Protein AF-A0A2G4HNF8-F1 (afdb_monomer_lite)

Structure (mmCIF, N/CA/C/O backbone):
data_AF-A0A2G4HNF8-F1
#
_entry.id   AF-A0A2G4HNF8-F1
#
loop_
_atom_site.group_PDB
_atom_site.id
_atom_site.type_symbol
_atom_site.label_atom_id
_atom_site.label_alt_id
_atom_site.label_comp_id
_atom_site.label_asym_id
_atom_site.label_entity_id
_atom_site.label_seq_id
_atom_site.pdbx_PDB_ins_code
_atom_site.Cartn_x
_atom_site.Cartn_y
_atom_site.Cartn_z
_atom_site.occupancy
_atom_site.B_iso_or_equiv
_atom_site.auth_seq_id
_atom_site.auth_comp_id
_atom_site.auth_asym_id
_atom_site.auth_atom_id
_atom_site.pdbx_PDB_model_num
ATOM 1 N N . LEU A 1 1 ? 11.239 -4.593 -18.847 1.00 75.56 1 LEU A N 1
ATOM 2 C CA . LEU A 1 1 ? 10.116 -3.647 -18.676 1.00 75.56 1 LEU A CA 1
ATOM 3 C C . LEU A 1 1 ? 10.498 -2.395 -17.878 1.00 75.56 1 LEU A C 1
ATOM 5 O O . LEU A 1 1 ? 10.500 -1.337 -18.485 1.00 75.56 1 LEU A O 1
ATOM 9 N N . HIS A 1 2 ? 10.918 -2.487 -16.602 1.00 83.31 2 HIS A N 1
ATOM 10 C CA . HIS A 1 2 ? 11.309 -1.317 -15.779 1.00 83.31 2 HIS A CA 1
ATOM 11 C C . HIS A 1 2 ? 12.226 -0.312 -16.504 1.00 83.31 2 HIS A C 1
ATOM 13 O O . HIS A 1 2 ? 11.871 0.855 -16.615 1.00 83.31 2 HIS A O 1
ATOM 19 N N . ARG A 1 3 ? 13.341 -0.771 -17.097 1.00 83.69 3 ARG A N 1
ATOM 20 C CA . ARG A 1 3 ? 14.238 0.095 -17.893 1.00 83.69 3 ARG A CA 1
ATOM 21 C C . ARG A 1 3 ? 13.557 0.753 -19.095 1.00 83.69 3 ARG A C 1
ATOM 23 O O . ARG A 1 3 ? 13.742 1.941 -19.303 1.00 83.69 3 ARG A O 1
ATOM 30 N N . ALA A 1 4 ? 12.778 -0.008 -19.863 1.00 87.50 4 ALA A N 1
ATOM 31 C CA . ALA A 1 4 ? 12.109 0.499 -21.064 1.00 87.50 4 ALA A CA 1
ATOM 32 C C . ALA A 1 4 ? 11.065 1.576 -20.727 1.00 87.50 4 ALA A C 1
ATOM 34 O O . ALA A 1 4 ? 10.897 2.528 -21.476 1.00 87.50 4 ALA A O 1
ATOM 35 N N . LEU A 1 5 ? 10.408 1.444 -19.573 1.00 86.06 5 LEU A N 1
ATOM 36 C CA . LEU A 1 5 ? 9.413 2.398 -19.090 1.00 86.06 5 LEU A CA 1
ATOM 37 C C . LEU A 1 5 ? 10.011 3.495 -18.191 1.00 86.06 5 LEU A C 1
ATOM 39 O O . LEU A 1 5 ? 9.274 4.366 -17.737 1.00 86.06 5 LEU A O 1
ATOM 43 N N . GLY A 1 6 ? 11.319 3.481 -17.910 1.00 87.00 6 GLY A N 1
ATOM 44 C CA . GLY A 1 6 ? 11.963 4.432 -16.992 1.00 87.00 6 GLY A CA 1
ATOM 45 C C . GLY A 1 6 ? 11.476 4.324 -15.540 1.00 87.00 6 GLY A C 1
ATOM 46 O O . GLY A 1 6 ? 11.471 5.315 -14.814 1.00 87.00 6 GLY A O 1
ATOM 47 N N . LEU A 1 7 ? 11.020 3.141 -15.125 1.00 88.06 7 LEU A N 1
ATOM 48 C CA . LEU A 1 7 ? 10.525 2.879 -13.776 1.00 88.06 7 LEU A CA 1
ATOM 49 C C . LEU A 1 7 ? 11.666 2.451 -12.855 1.00 88.06 7 LEU A C 1
ATOM 51 O O . LEU A 1 7 ? 12.616 1.786 -13.280 1.00 88.06 7 LEU A O 1
ATOM 55 N N . TYR A 1 8 ? 11.548 2.807 -11.579 1.00 85.56 8 TYR A N 1
ATOM 56 C CA . TYR A 1 8 ? 12.524 2.424 -10.572 1.00 85.56 8 TYR A CA 1
ATOM 57 C C . TYR A 1 8 ? 12.479 0.906 -10.358 1.00 85.56 8 TYR A C 1
ATOM 59 O O . TYR A 1 8 ? 11.417 0.332 -10.142 1.00 85.56 8 TYR A O 1
ATOM 67 N N . ALA A 1 9 ? 13.633 0.250 -10.478 1.00 81.06 9 ALA A N 1
ATOM 68 C CA . ALA A 1 9 ? 13.724 -1.211 -10.439 1.00 81.06 9 ALA A CA 1
ATOM 69 C C . ALA A 1 9 ? 13.748 -1.785 -9.011 1.00 81.06 9 ALA A C 1
ATOM 71 O O . ALA A 1 9 ? 13.721 -3.005 -8.849 1.00 81.06 9 ALA A O 1
ATOM 72 N N . GLY A 1 10 ? 13.815 -0.920 -7.996 1.00 83.81 10 GLY A N 1
ATOM 73 C CA . GLY A 1 10 ? 14.015 -1.323 -6.612 1.00 83.81 10 GLY A CA 1
ATOM 74 C C . GLY A 1 10 ? 15.412 -1.846 -6.331 1.00 83.81 10 GLY A C 1
ATOM 75 O O . GLY A 1 10 ? 16.373 -1.583 -7.062 1.00 83.81 10 GLY A O 1
ATOM 76 N N . LEU A 1 11 ? 15.519 -2.584 -5.231 1.00 83.19 11 LEU A N 1
ATOM 77 C CA . LEU A 1 11 ? 16.765 -3.191 -4.799 1.00 83.19 11 LEU A CA 1
ATOM 78 C C . LEU A 1 11 ? 17.063 -4.458 -5.614 1.00 83.19 11 LEU A C 1
ATOM 80 O O . LEU A 1 11 ? 16.311 -5.427 -5.572 1.00 83.19 11 LEU A O 1
ATOM 84 N N . THR A 1 12 ? 18.194 -4.471 -6.321 1.00 75.69 12 THR A N 1
ATOM 85 C CA . THR A 1 12 ? 18.687 -5.636 -7.075 1.00 75.69 12 THR A CA 1
ATOM 86 C C . THR A 1 12 ? 20.047 -6.083 -6.537 1.00 75.69 12 THR A C 1
ATOM 88 O O . THR A 1 12 ? 21.059 -5.996 -7.234 1.00 75.69 12 THR A O 1
ATOM 91 N N . GLN A 1 13 ? 20.099 -6.491 -5.265 1.00 75.94 13 GLN A N 1
ATOM 92 C CA . GLN A 1 13 ? 21.319 -7.015 -4.638 1.00 75.94 13 GLN A CA 1
ATOM 93 C C . GLN A 1 13 ? 21.441 -8.539 -4.811 1.00 75.94 13 GLN A C 1
ATOM 95 O O . GLN A 1 13 ? 20.469 -9.230 -5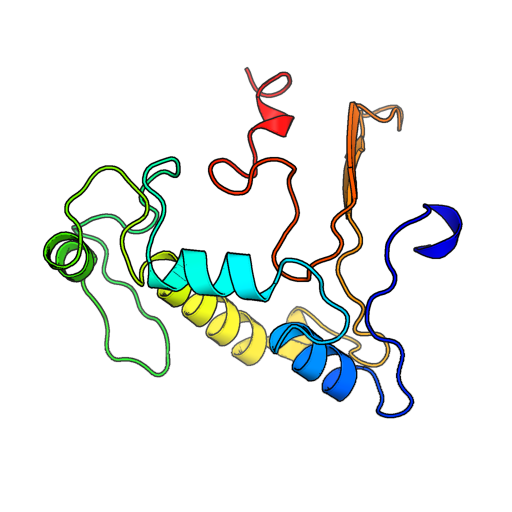.124 1.00 75.94 13 GLN A O 1
ATOM 100 N N . GLY A 1 14 ? 22.653 -9.064 -4.588 1.00 68.00 14 GLY A N 1
ATOM 101 C CA . GLY A 1 14 ? 23.043 -10.467 -4.799 1.00 68.00 14 GLY A CA 1
ATOM 102 C C . GLY A 1 14 ? 22.483 -11.500 -3.808 1.00 68.00 14 GLY A C 1
ATOM 103 O O . GLY A 1 14 ? 23.080 -12.559 -3.664 1.00 68.00 14 GLY A O 1
ATOM 104 N N . GLY A 1 15 ? 21.372 -11.215 -3.120 1.00 73.31 15 GLY A N 1
ATOM 105 C CA . GLY A 1 15 ? 20.737 -12.116 -2.141 1.00 73.31 15 GLY A CA 1
ATOM 106 C C . GLY A 1 15 ? 19.494 -12.855 -2.652 1.00 73.31 15 GLY A C 1
ATOM 107 O O . GLY A 1 15 ? 18.919 -13.662 -1.931 1.00 73.31 15 GLY A O 1
ATOM 108 N N . GLY A 1 16 ? 19.062 -12.583 -3.884 1.00 84.06 16 GLY A N 1
ATOM 109 C CA . GLY A 1 16 ? 17.823 -13.123 -4.443 1.00 84.06 16 GLY A CA 1
ATOM 110 C C . GLY A 1 16 ? 16.577 -12.275 -4.130 1.00 84.06 16 GLY A C 1
ATOM 111 O O . GLY A 1 16 ? 16.665 -11.246 -3.454 1.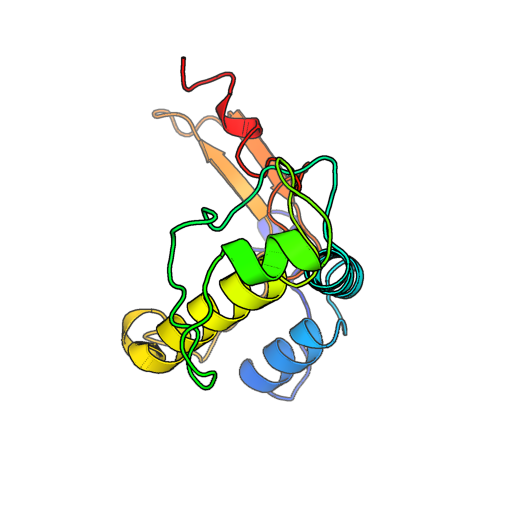00 84.06 16 GLY A O 1
ATOM 112 N N . PRO A 1 17 ? 15.402 -12.671 -4.647 1.00 86.00 17 PRO A N 1
ATOM 113 C CA . PRO A 1 17 ? 14.209 -11.818 -4.670 1.00 86.00 17 PRO A CA 1
ATOM 114 C C . PRO A 1 17 ? 13.616 -11.541 -3.283 1.00 86.00 17 PRO A C 1
ATOM 116 O O . PRO A 1 17 ? 13.197 -10.423 -2.991 1.00 86.00 17 PRO A O 1
ATOM 119 N N . TRP A 1 18 ? 13.630 -12.544 -2.405 1.00 87.31 18 TRP A N 1
ATOM 120 C CA . TRP A 1 18 ? 13.079 -12.452 -1.053 1.00 87.31 18 TRP A CA 1
ATOM 121 C C . TRP A 1 18 ? 13.870 -11.512 -0.133 1.00 87.31 18 TRP A C 1
ATOM 123 O O . TRP A 1 18 ? 13.258 -10.609 0.441 1.00 87.31 18 TRP A O 1
ATOM 133 N N . PRO A 1 19 ? 15.209 -11.630 -0.008 1.00 88.94 19 PRO A N 1
ATOM 134 C CA . PRO A 1 19 ? 15.986 -10.652 0.752 1.00 88.94 19 PRO A CA 1
ATOM 135 C C . PRO A 1 19 ? 15.836 -9.231 0.213 1.00 88.94 19 PRO A C 1
ATOM 137 O O . PRO A 1 19 ? 15.676 -8.301 1.000 1.00 88.94 19 PRO A O 1
ATOM 140 N N . ASN A 1 20 ? 15.798 -9.057 -1.113 1.00 88.75 20 ASN A N 1
ATOM 141 C CA . ASN A 1 20 ? 15.566 -7.744 -1.714 1.00 88.75 20 ASN A CA 1
ATOM 142 C C . ASN A 1 20 ? 14.200 -7.168 -1.307 1.00 88.75 20 ASN A C 1
ATOM 144 O O . ASN A 1 20 ? 14.124 -6.003 -0.919 1.00 88.75 20 ASN A O 1
ATOM 148 N N . LEU A 1 21 ? 13.137 -7.982 -1.331 1.00 88.38 21 LEU A N 1
ATOM 149 C CA . LEU A 1 21 ? 11.804 -7.584 -0.878 1.00 88.38 21 LEU A CA 1
ATOM 150 C C . LEU A 1 21 ? 11.800 -7.159 0.597 1.00 88.38 21 LEU A C 1
ATOM 152 O O . LEU A 1 21 ? 11.300 -6.084 0.920 1.00 88.38 21 LEU A O 1
ATOM 156 N N . LEU A 1 22 ? 12.387 -7.964 1.485 1.00 88.88 22 LEU A N 1
ATOM 157 C CA . LEU A 1 22 ? 12.434 -7.670 2.922 1.00 88.88 22 LEU A CA 1
ATOM 158 C C . LEU A 1 22 ? 13.206 -6.378 3.223 1.00 88.88 22 LEU A C 1
ATOM 160 O O . LEU A 1 22 ? 12.753 -5.559 4.022 1.00 88.88 22 LEU A O 1
ATOM 164 N N . LEU A 1 23 ? 14.334 -6.162 2.544 1.00 88.88 23 LEU A N 1
ATOM 165 C CA . LEU A 1 23 ? 15.116 -4.931 2.663 1.00 88.88 23 LEU A CA 1
ATOM 166 C C . LEU A 1 23 ? 14.318 -3.711 2.177 1.00 88.88 23 LEU A C 1
ATOM 168 O O . LEU A 1 23 ? 14.318 -2.680 2.848 1.00 88.88 23 LEU A O 1
ATOM 172 N N . MET A 1 24 ? 13.573 -3.834 1.074 1.00 89.88 24 MET A N 1
ATOM 173 C CA . MET A 1 24 ? 12.684 -2.769 0.596 1.00 89.88 24 MET A CA 1
ATOM 174 C C . MET A 1 24 ? 11.535 -2.480 1.564 1.00 89.88 24 MET A C 1
ATOM 176 O O . MET A 1 24 ? 11.224 -1.310 1.787 1.00 89.88 24 MET A O 1
ATOM 180 N N . CYS A 1 25 ? 10.945 -3.502 2.193 1.00 86.81 25 CYS A N 1
ATOM 181 C CA . CYS A 1 25 ? 9.954 -3.324 3.260 1.00 86.81 25 CYS A CA 1
ATOM 182 C C . CYS A 1 25 ? 10.540 -2.576 4.470 1.00 86.81 25 CYS A C 1
ATOM 184 O O . CYS A 1 25 ? 9.847 -1.766 5.081 1.00 86.81 25 CYS A O 1
ATOM 186 N N . ALA A 1 26 ? 11.828 -2.777 4.766 1.00 86.12 26 ALA A N 1
ATOM 187 C CA . ALA A 1 26 ? 12.574 -2.002 5.760 1.00 86.12 26 ALA A CA 1
ATOM 188 C C . ALA A 1 26 ? 13.007 -0.601 5.262 1.00 86.12 26 ALA A C 1
ATOM 190 O O . ALA A 1 26 ? 13.656 0.144 5.993 1.00 86.12 26 ALA A O 1
ATOM 191 N N . GLY A 1 27 ? 12.655 -0.222 4.028 1.00 84.88 27 GLY A N 1
ATOM 192 C CA . GLY A 1 27 ? 12.948 1.079 3.417 1.00 84.88 27 GLY A CA 1
ATOM 193 C C . GLY A 1 27 ? 14.244 1.149 2.602 1.00 84.88 27 GLY A C 1
ATOM 194 O O . GLY A 1 27 ? 14.515 2.173 1.970 1.00 84.88 27 GLY A O 1
ATOM 195 N N . ILE A 1 28 ? 15.047 0.084 2.563 1.00 86.50 28 ILE A N 1
ATOM 196 C CA . ILE A 1 28 ? 16.324 0.057 1.840 1.00 86.50 28 ILE A CA 1
ATOM 197 C C . ILE A 1 28 ? 16.059 -0.104 0.344 1.00 86.50 28 ILE A C 1
ATOM 199 O O . ILE A 1 28 ? 15.437 -1.068 -0.091 1.00 86.50 28 ILE A O 1
ATOM 203 N N . GLY A 1 29 ? 16.540 0.846 -0.464 1.00 83.25 29 GLY A N 1
ATOM 204 C CA . GLY A 1 29 ? 16.255 0.852 -1.901 1.00 83.25 29 GLY A CA 1
ATOM 205 C C . GLY A 1 29 ? 14.765 1.024 -2.205 1.00 83.25 29 GLY A C 1
ATOM 206 O O . GLY A 1 29 ? 14.297 0.509 -3.211 1.00 83.25 29 GLY A O 1
ATOM 207 N N . SER A 1 30 ? 14.016 1.697 -1.321 1.00 82.56 30 SER A N 1
ATOM 208 C CA . SER A 1 30 ? 12.585 1.961 -1.493 1.00 82.56 30 SER A CA 1
ATOM 209 C C . SER A 1 30 ? 12.185 3.336 -0.921 1.00 82.56 30 SER A C 1
ATOM 211 O O . SER A 1 30 ? 11.569 3.422 0.149 1.00 82.56 30 SER A O 1
ATOM 213 N N . PRO A 1 31 ? 12.575 4.446 -1.582 1.00 84.81 31 PRO A N 1
ATOM 214 C CA . PRO A 1 31 ? 12.281 5.798 -1.107 1.00 84.81 31 PRO A CA 1
ATOM 215 C C . PRO A 1 31 ? 10.785 6.035 -0.863 1.00 84.81 31 PRO A C 1
ATOM 217 O O . PRO A 1 31 ? 9.958 5.726 -1.712 1.00 84.81 31 PRO A O 1
ATOM 220 N N . GLY A 1 32 ? 10.441 6.611 0.292 1.00 84.69 32 GLY A N 1
ATOM 221 C CA . GLY A 1 32 ? 9.053 6.909 0.676 1.00 84.69 32 GLY A CA 1
ATOM 222 C C . GLY A 1 32 ? 8.328 5.776 1.413 1.00 84.69 32 GLY A C 1
ATOM 223 O O . GLY A 1 32 ? 7.336 6.041 2.089 1.00 84.69 32 GLY A O 1
ATOM 224 N N . THR A 1 33 ? 8.854 4.545 1.397 1.00 86.75 33 THR A N 1
ATOM 225 C CA . THR A 1 33 ? 8.231 3.402 2.088 1.00 86.75 33 THR A CA 1
ATOM 226 C C . THR A 1 33 ? 8.088 3.639 3.589 1.00 86.75 33 THR A C 1
ATOM 228 O O . THR A 1 33 ? 7.000 3.458 4.125 1.00 86.75 33 THR A O 1
ATOM 231 N N . LEU A 1 34 ? 9.131 4.126 4.270 1.00 88.06 34 LEU A N 1
ATOM 232 C CA . LEU A 1 34 ? 9.060 4.396 5.713 1.00 88.06 34 LEU A CA 1
ATOM 233 C C . LEU A 1 34 ? 8.068 5.511 6.070 1.00 88.06 34 LEU A C 1
ATOM 235 O O . LEU A 1 34 ? 7.421 5.433 7.110 1.00 88.06 34 LEU A O 1
ATOM 239 N N . ALA A 1 35 ? 7.905 6.517 5.205 1.00 89.19 35 ALA A N 1
ATOM 240 C CA . ALA A 1 35 ? 6.903 7.562 5.406 1.00 89.19 35 ALA A CA 1
ATOM 241 C C . ALA A 1 35 ? 5.482 6.988 5.304 1.00 89.19 35 ALA A C 1
ATOM 243 O O . ALA A 1 35 ? 4.634 7.279 6.144 1.00 89.19 35 ALA A O 1
ATOM 244 N N . GLU A 1 36 ? 5.238 6.100 4.337 1.00 89.56 36 GLU A N 1
ATOM 245 C CA . GLU A 1 36 ? 3.963 5.390 4.220 1.00 89.56 36 GLU A CA 1
ATOM 246 C C . GLU A 1 36 ? 3.715 4.416 5.375 1.00 89.56 36 GLU A C 1
ATOM 248 O O . GLU A 1 36 ? 2.567 4.238 5.788 1.00 89.56 36 GLU A O 1
ATOM 253 N N . VAL A 1 37 ? 4.761 3.779 5.905 1.00 89.31 37 VAL A N 1
ATOM 254 C CA . VAL A 1 37 ? 4.670 2.961 7.122 1.00 89.31 37 VAL A CA 1
ATOM 255 C C . VAL A 1 37 ? 4.261 3.842 8.299 1.00 89.31 37 VAL A C 1
ATOM 257 O O . VAL A 1 37 ? 3.265 3.541 8.953 1.00 89.31 37 VAL A O 1
ATOM 260 N N . LEU A 1 38 ? 4.960 4.962 8.521 1.00 91.62 38 LEU A N 1
ATOM 261 C CA . LEU A 1 38 ? 4.654 5.910 9.592 1.00 91.62 38 LEU A CA 1
ATOM 262 C C . LEU A 1 38 ? 3.213 6.419 9.495 1.00 91.62 38 LEU A C 1
ATOM 264 O O . LEU A 1 38 ? 2.497 6.367 10.491 1.00 91.62 38 LEU A O 1
ATOM 268 N N . ARG A 1 39 ? 2.755 6.794 8.292 1.00 92.75 39 ARG A N 1
ATOM 269 C CA . ARG A 1 39 ? 1.363 7.197 8.028 1.00 92.75 39 ARG A CA 1
ATOM 270 C C . ARG A 1 39 ? 0.356 6.137 8.474 1.00 92.75 39 ARG A C 1
ATOM 272 O O . ARG A 1 39 ? -0.714 6.469 8.974 1.00 92.75 39 ARG A O 1
ATOM 279 N N . GLY A 1 40 ? 0.702 4.858 8.332 1.00 90.00 40 GLY A N 1
ATOM 280 C CA . GLY A 1 40 ? -0.137 3.754 8.790 1.00 90.00 40 GLY A CA 1
ATOM 281 C C . GLY A 1 40 ? -0.297 3.675 10.308 1.00 90.00 40 GLY A C 1
ATOM 282 O O . GLY A 1 40 ? -1.359 3.278 10.786 1.00 90.00 40 GLY A O 1
ATOM 283 N N . TYR A 1 41 ? 0.732 4.074 11.054 1.00 91.25 41 TYR A N 1
ATOM 284 C CA . TYR A 1 41 ? 0.728 4.084 12.515 1.00 91.25 41 TYR A CA 1
ATOM 285 C C . TYR A 1 41 ? 0.148 5.379 13.091 1.00 91.25 41 TYR A C 1
ATOM 287 O O . TYR A 1 41 ? -0.592 5.323 14.068 1.00 91.25 41 TYR A O 1
ATOM 295 N N . THR A 1 42 ? 0.420 6.534 12.478 1.00 92.56 42 THR A N 1
ATOM 296 C CA . THR A 1 42 ? -0.040 7.846 12.969 1.00 92.56 42 THR A CA 1
ATOM 297 C C . THR A 1 42 ? -1.432 8.239 12.480 1.00 92.56 42 THR A C 1
ATOM 299 O O . THR A 1 42 ? -2.056 9.109 13.081 1.00 92.56 42 THR A O 1
ATOM 302 N N . GLY A 1 43 ? -1.920 7.627 11.398 1.00 92.31 43 GLY A N 1
ATOM 303 C CA . GLY A 1 43 ? -3.144 8.041 10.714 1.00 92.31 43 GLY A CA 1
ATOM 304 C C . GLY A 1 43 ? -2.920 9.198 9.732 1.00 92.31 43 G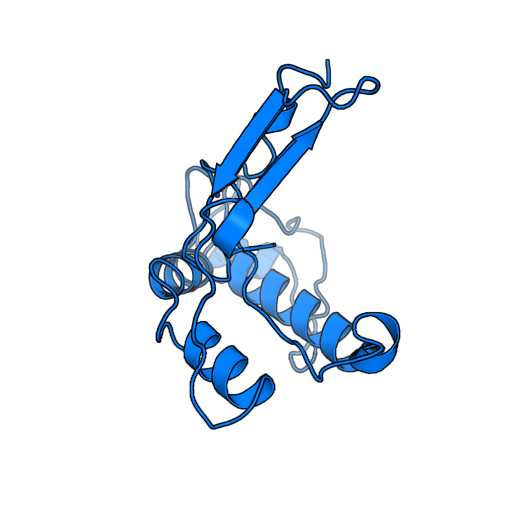LY A C 1
ATOM 305 O O . GLY A 1 43 ? -1.811 9.718 9.587 1.00 92.31 43 GLY A O 1
ATOM 306 N N . ASP A 1 44 ? -3.992 9.591 9.044 1.00 93.62 44 ASP A N 1
ATOM 307 C CA . ASP A 1 44 ? -4.013 10.631 8.013 1.00 93.62 44 ASP A CA 1
ATOM 308 C C . ASP A 1 44 ? -5.383 11.325 7.975 1.00 93.62 44 ASP A C 1
ATOM 310 O O . ASP A 1 44 ? -6.387 10.740 7.569 1.00 93.62 44 ASP A O 1
ATOM 314 N N . ARG A 1 45 ? -5.427 12.601 8.374 1.00 91.31 45 ARG A N 1
ATOM 315 C CA . ARG A 1 45 ? -6.670 13.394 8.407 1.00 91.31 45 ARG A CA 1
ATOM 316 C C . ARG A 1 45 ? -7.210 13.754 7.022 1.00 91.31 45 ARG A C 1
ATOM 318 O O . ARG A 1 45 ? -8.361 14.157 6.918 1.00 91.31 45 ARG A O 1
ATOM 325 N N . SER A 1 46 ? -6.388 13.638 5.980 1.00 92.56 46 SER A N 1
ATOM 326 C CA . SER A 1 46 ? -6.791 13.898 4.594 1.00 92.56 46 SER A CA 1
ATOM 327 C C . SER A 1 46 ? -7.352 12.659 3.890 1.00 92.56 46 SER A C 1
ATOM 329 O O . SER A 1 46 ? -7.894 12.765 2.788 1.00 92.56 46 SER A O 1
ATOM 331 N N . ALA A 1 47 ? -7.228 11.483 4.511 1.00 93.56 47 ALA A N 1
ATOM 332 C CA . ALA A 1 47 ? -7.707 10.221 3.971 1.00 93.56 47 ALA A CA 1
ATOM 333 C C . ALA A 1 47 ? -8.982 9.768 4.698 1.00 93.56 47 ALA A C 1
ATOM 335 O O . ALA A 1 47 ? -9.105 9.995 5.902 1.00 93.56 47 ALA A O 1
ATOM 336 N N . PRO A 1 48 ? -9.918 9.096 4.008 1.00 92.69 48 PRO A N 1
ATOM 337 C CA . PRO A 1 48 ? -11.111 8.555 4.645 1.00 92.69 48 PRO A CA 1
ATOM 338 C C . PRO A 1 48 ? -10.778 7.359 5.548 1.00 92.69 48 PRO A C 1
ATOM 340 O O . PRO A 1 48 ? -9.798 6.637 5.321 1.00 92.69 48 PRO A O 1
ATOM 343 N N . GLN A 1 49 ? -11.651 7.143 6.534 1.00 92.94 49 GLN A N 1
ATOM 344 C CA . GLN A 1 49 ? -11.692 5.948 7.379 1.00 92.94 49 GLN A CA 1
ATOM 345 C C . GLN A 1 49 ? -11.786 4.679 6.512 1.00 92.94 49 GLN A C 1
ATOM 347 O O . GLN A 1 49 ? -12.375 4.703 5.429 1.00 92.94 49 GLN A O 1
ATOM 352 N N . ARG A 1 50 ? -11.166 3.580 6.955 1.00 90.50 50 ARG A N 1
ATOM 353 C CA . ARG A 1 50 ? -11.067 2.323 6.186 1.00 90.50 50 ARG A CA 1
ATOM 354 C C . ARG A 1 50 ? -11.840 1.167 6.799 1.00 90.50 50 ARG A C 1
ATOM 356 O O . ARG A 1 50 ? -12.226 0.276 6.061 1.00 90.50 50 ARG A O 1
ATOM 363 N N . ILE A 1 51 ? -12.032 1.198 8.109 1.00 90.31 51 ILE A N 1
ATOM 364 C CA . ILE A 1 51 ? -12.704 0.184 8.911 1.00 90.31 51 ILE A CA 1
ATOM 365 C C . ILE A 1 51 ? -13.916 0.861 9.548 1.00 90.31 51 ILE A C 1
ATOM 367 O O . ILE A 1 51 ? -13.743 1.864 10.241 1.00 90.31 51 ILE A O 1
ATOM 371 N N . ALA A 1 52 ? -15.134 0.374 9.332 1.00 90.81 52 ALA A N 1
ATOM 372 C CA . ALA A 1 52 ? -16.315 0.977 9.965 1.00 90.81 52 ALA A CA 1
ATOM 373 C C . ALA A 1 52 ? -16.310 0.753 11.492 1.00 90.81 52 ALA A C 1
ATOM 375 O O . ALA A 1 52 ? -15.633 -0.139 11.993 1.00 90.81 52 ALA A O 1
ATOM 376 N N . ASP A 1 53 ? -17.016 1.577 12.271 1.00 89.31 53 ASP A N 1
ATOM 377 C CA . ASP A 1 53 ? -16.958 1.486 13.744 1.00 89.31 53 ASP A CA 1
ATOM 378 C C . ASP A 1 53 ? -17.592 0.198 14.298 1.00 89.31 53 ASP A C 1
ATOM 380 O O . ASP A 1 53 ? -17.176 -0.294 15.352 1.00 89.31 53 ASP A O 1
ATOM 384 N N . ASP A 1 54 ? -18.566 -0.343 13.573 1.00 90.94 54 ASP A N 1
ATOM 385 C CA . ASP A 1 54 ? -19.277 -1.599 13.817 1.00 90.94 54 ASP A CA 1
ATOM 386 C C . ASP A 1 54 ? -18.614 -2.818 13.150 1.00 90.94 54 ASP A C 1
ATOM 388 O O . ASP A 1 54 ? -19.022 -3.959 13.374 1.00 90.94 54 ASP A O 1
ATOM 392 N N . GLU A 1 55 ? -17.570 -2.600 12.351 1.00 90.88 55 GLU A N 1
ATOM 393 C CA . GLU A 1 55 ? -16.849 -3.665 11.667 1.00 90.88 55 GLU A CA 1
ATOM 394 C C . GLU A 1 55 ? -15.880 -4.380 12.615 1.00 90.88 55 GLU A C 1
ATOM 396 O O . GLU A 1 55 ? -15.131 -3.763 13.374 1.00 90.88 55 GLU A O 1
ATOM 401 N N . THR A 1 56 ? -15.855 -5.712 12.545 1.00 90.31 56 THR A N 1
ATOM 402 C CA . THR A 1 56 ? -14.883 -6.531 13.275 1.00 90.31 56 THR A CA 1
ATOM 403 C C . THR A 1 56 ? -13.804 -7.026 12.329 1.00 90.31 56 THR A C 1
ATOM 405 O O . THR A 1 56 ? -14.060 -7.855 11.457 1.00 90.31 56 THR A O 1
ATOM 408 N N . ILE A 1 57 ? -12.577 -6.567 12.542 1.00 87.88 57 ILE A N 1
ATOM 409 C CA . ILE A 1 57 ? -11.434 -6.934 11.717 1.00 87.88 57 ILE A CA 1
ATOM 410 C C . ILE A 1 57 ? -10.759 -8.175 12.275 1.00 87.88 57 ILE A C 1
ATOM 412 O O . ILE A 1 57 ? -10.333 -8.217 13.432 1.00 87.88 57 ILE A O 1
ATOM 416 N N . GLN A 1 58 ? -10.612 -9.175 11.410 1.00 85.19 58 GLN A N 1
ATOM 417 C CA . GLN A 1 58 ? -9.751 -10.323 11.647 1.00 85.19 58 GLN A CA 1
ATOM 418 C C . GLN A 1 58 ? -8.417 -10.089 10.945 1.00 85.19 58 GLN A C 1
ATOM 420 O O . GLN A 1 58 ? -8.280 -10.323 9.746 1.00 85.19 58 GLN A O 1
ATOM 425 N N . ALA A 1 59 ? -7.438 -9.595 11.696 1.00 72.19 59 ALA A N 1
ATOM 426 C CA . ALA A 1 59 ? -6.064 -9.454 11.235 1.00 72.19 59 ALA A CA 1
ATOM 427 C C . ALA A 1 59 ? -5.214 -10.513 11.943 1.00 72.19 59 ALA A C 1
ATOM 429 O O . ALA A 1 59 ? -4.611 -10.235 12.977 1.00 72.19 59 ALA A O 1
ATOM 430 N N . GLY A 1 60 ? -5.188 -11.747 11.430 1.00 68.69 60 GLY A N 1
ATOM 431 C CA . GLY A 1 60 ? -4.290 -12.775 11.970 1.00 68.69 60 GLY A CA 1
ATOM 432 C C . GLY A 1 60 ? -2.844 -12.255 11.978 1.00 68.69 60 GLY A C 1
ATOM 433 O O . GLY A 1 60 ? -2.445 -11.608 11.006 1.00 68.69 60 GLY A O 1
ATOM 434 N N . PRO A 1 61 ? -2.040 -12.460 13.041 1.00 69.19 61 PRO A N 1
ATOM 435 C CA . PRO A 1 61 ? -2.215 -13.314 14.228 1.00 69.19 61 PRO A CA 1
ATOM 436 C C . PRO A 1 61 ? -2.877 -12.634 15.450 1.00 69.19 61 PRO A C 1
ATOM 438 O O . PRO A 1 61 ? -2.812 -13.167 16.558 1.00 69.19 61 PRO A O 1
ATOM 441 N N . LEU A 1 62 ? -3.458 -11.443 15.295 1.00 75.25 62 LEU A N 1
ATOM 442 C CA . LEU A 1 62 ? -4.078 -10.700 16.393 1.00 75.25 62 LEU A CA 1
ATOM 443 C C . LEU A 1 62 ? -5.510 -11.196 16.669 1.00 75.25 62 LEU A C 1
ATOM 445 O O . LEU A 1 62 ? -6.184 -11.676 15.753 1.00 75.25 62 LEU A O 1
ATOM 449 N N . PRO A 1 63 ? -6.002 -11.073 17.918 1.00 82.50 63 PRO A N 1
ATOM 450 C CA . PRO A 1 63 ? -7.410 -11.313 18.216 1.00 82.50 63 PRO A CA 1
ATOM 451 C C . PRO A 1 63 ? -8.307 -10.342 17.425 1.00 82.50 63 PRO A C 1
ATOM 453 O O . PRO A 1 63 ? -7.844 -9.256 17.072 1.00 82.50 63 PRO A O 1
ATOM 456 N N . PRO A 1 64 ? -9.583 -10.691 17.169 1.00 87.44 64 PRO A N 1
ATOM 457 C CA . PRO A 1 64 ? -10.510 -9.813 16.461 1.00 87.44 64 PRO A CA 1
ATOM 458 C C . PRO A 1 64 ? -10.599 -8.424 17.105 1.00 87.44 64 PRO A C 1
ATOM 460 O O . PRO A 1 64 ? -10.782 -8.305 18.318 1.00 87.44 64 PRO A O 1
ATOM 463 N N . ILE A 1 65 ? -10.485 -7.377 16.286 1.00 88.12 65 ILE A N 1
ATOM 464 C CA . ILE A 1 65 ? -10.491 -5.979 16.734 1.00 88.12 65 ILE A CA 1
ATOM 465 C C . ILE A 1 65 ? -11.760 -5.306 16.216 1.00 88.12 65 ILE A C 1
ATOM 467 O O . ILE A 1 65 ? -12.023 -5.313 15.017 1.00 88.12 65 ILE A O 1
ATOM 471 N N . GLN A 1 66 ? -12.539 -4.704 17.115 1.00 90.88 66 GLN A N 1
ATOM 472 C CA . GLN A 1 66 ? -13.677 -3.859 16.742 1.00 90.88 66 GLN A CA 1
ATOM 473 C C . GLN A 1 66 ? -13.190 -2.516 16.195 1.00 90.88 66 GLN A C 1
ATOM 475 O O . GLN A 1 66 ? -12.319 -1.887 16.800 1.00 90.88 66 GLN A O 1
ATOM 480 N N . GLY A 1 67 ? -13.782 -2.034 15.104 1.00 87.62 67 GLY A N 1
ATOM 481 C CA . GLY A 1 67 ? -13.412 -0.769 14.472 1.00 87.62 67 GLY A CA 1
ATOM 482 C C . GLY A 1 67 ? -13.522 0.436 15.409 1.00 87.62 67 GLY A C 1
ATOM 483 O O . GLY A 1 67 ? -12.648 1.305 15.424 1.00 87.62 67 GLY A O 1
ATOM 484 N N . SER A 1 68 ? -14.521 0.435 16.293 1.00 89.69 68 SER A N 1
ATOM 485 C CA . SER A 1 68 ? -14.688 1.431 17.363 1.00 89.69 68 SER A CA 1
ATOM 486 C C . SER A 1 68 ? -13.484 1.558 18.312 1.00 89.69 68 SER A C 1
ATOM 488 O O . SER A 1 68 ? -13.309 2.600 18.950 1.00 89.69 68 SER A O 1
ATOM 490 N N . PHE A 1 69 ? -12.600 0.555 18.390 1.00 88.88 69 PHE A N 1
ATOM 491 C CA . PHE A 1 69 ? -11.344 0.660 19.137 1.00 88.88 69 PHE A CA 1
ATOM 492 C C . PHE A 1 69 ? -10.428 1.747 18.558 1.00 88.88 69 PHE A C 1
ATOM 494 O O . PHE A 1 69 ? -9.846 2.526 19.314 1.00 88.88 69 PHE A O 1
ATOM 501 N N . PHE A 1 70 ? -10.353 1.869 17.229 1.00 88.75 70 PHE A N 1
ATOM 502 C CA . PHE A 1 70 ? -9.560 2.910 16.571 1.00 88.75 70 PHE A CA 1
ATOM 503 C C . PHE A 1 70 ? -10.148 4.306 16.802 1.00 88.75 70 PHE A C 1
ATOM 505 O O . PHE A 1 70 ? -9.398 5.279 16.909 1.00 88.75 70 PHE A O 1
ATOM 512 N N . ALA A 1 71 ? -11.475 4.420 16.956 1.00 83.62 71 ALA A N 1
ATOM 513 C CA . ALA A 1 71 ? -12.126 5.691 17.270 1.00 83.62 71 ALA A CA 1
ATOM 514 C C . ALA A 1 71 ? -11.644 6.275 18.608 1.00 83.62 71 ALA A C 1
ATOM 516 O O . ALA A 1 71 ? -11.470 7.487 18.735 1.00 83.62 71 ALA A O 1
ATOM 517 N N . ARG A 1 72 ? -11.325 5.419 19.587 1.00 82.50 72 ARG A N 1
ATOM 518 C CA . ARG A 1 72 ? -10.755 5.848 20.875 1.00 82.50 72 ARG A CA 1
ATOM 519 C C . ARG A 1 72 ? -9.341 6.416 20.757 1.00 82.50 72 ARG A C 1
ATOM 521 O O . ARG A 1 72 ? -8.936 7.188 21.620 1.00 82.50 72 ARG A O 1
ATOM 528 N N . ALA A 1 73 ? -8.601 6.052 19.712 1.00 76.06 73 ALA A N 1
ATOM 529 C CA . ALA A 1 73 ? -7.222 6.484 19.506 1.00 76.06 73 ALA A CA 1
ATOM 530 C C . ALA A 1 73 ? -7.101 7.794 18.704 1.00 76.06 73 ALA A C 1
ATOM 532 O O . ALA A 1 73 ? -6.038 8.412 18.721 1.00 76.06 73 ALA A O 1
ATOM 533 N N . GLY A 1 74 ? -8.154 8.230 17.998 1.00 73.62 74 GLY A N 1
ATOM 534 C CA . GLY A 1 74 ? -8.056 9.398 17.111 1.00 73.62 74 GLY A CA 1
ATOM 535 C C . GLY A 1 74 ? -9.351 10.136 16.753 1.00 73.62 74 GLY A C 1
ATOM 536 O O . GLY A 1 74 ? -9.265 11.220 16.180 1.00 73.62 74 GLY A O 1
ATOM 537 N N . GLY A 1 75 ? -10.534 9.625 17.098 1.00 86.31 75 GLY A N 1
ATOM 538 C CA . GLY A 1 75 ? -11.822 10.142 16.615 1.00 86.31 75 GLY A CA 1
ATOM 539 C C . GLY A 1 75 ? -12.311 9.413 15.358 1.00 86.31 75 GLY A C 1
ATOM 540 O O . GLY A 1 75 ? -11.880 8.295 15.096 1.00 86.31 75 GLY A O 1
ATOM 541 N N . SER A 1 76 ? -13.217 10.023 14.593 1.00 88.56 76 SER A N 1
ATOM 542 C CA . SER A 1 76 ? -13.878 9.412 13.426 1.00 88.56 76 SER A CA 1
ATOM 543 C C . SER A 1 76 ? -13.832 10.308 12.184 1.00 88.56 76 SER A C 1
ATOM 545 O O . SER A 1 76 ? -13.504 11.495 12.267 1.00 88.56 76 SER A O 1
ATOM 547 N N . GLY A 1 77 ? -14.146 9.732 11.017 1.00 89.62 77 GLY A N 1
ATOM 548 C CA . GLY A 1 77 ? -14.281 10.471 9.752 1.00 89.62 77 GLY A CA 1
ATOM 549 C C . GLY A 1 77 ? -12.978 10.686 8.977 1.00 89.62 77 GLY A C 1
ATOM 550 O O . GLY A 1 77 ? -12.966 11.405 7.982 1.00 89.62 77 GLY A O 1
ATOM 551 N N . PHE A 1 78 ? -11.884 10.059 9.405 1.00 92.62 78 PHE A N 1
ATOM 552 C CA . PHE A 1 78 ? -10.598 10.082 8.714 1.00 92.62 78 PHE A CA 1
ATOM 553 C C . PHE A 1 78 ? -9.827 8.780 8.966 1.00 92.62 78 PHE A C 1
ATOM 555 O O . PHE A 1 78 ? -10.275 7.947 9.750 1.00 92.62 78 PHE A O 1
ATOM 562 N N . LEU A 1 79 ? -8.675 8.588 8.319 1.00 93.44 79 LEU A N 1
ATOM 563 C CA . LEU A 1 79 ? -7.821 7.430 8.570 1.00 93.44 79 LEU A CA 1
ATOM 564 C C . LEU A 1 79 ? -7.177 7.541 9.957 1.00 93.44 79 LEU A C 1
ATOM 566 O O . LEU A 1 79 ? -6.273 8.351 10.177 1.00 93.44 79 LEU A O 1
ATOM 570 N N . ARG A 1 80 ? -7.616 6.701 10.888 1.00 94.75 80 ARG A N 1
ATOM 571 C CA . ARG A 1 80 ? -7.212 6.756 12.295 1.00 94.75 80 ARG A CA 1
ATOM 572 C C . ARG A 1 80 ? -5.833 6.121 12.511 1.00 94.75 80 ARG A C 1
ATOM 574 O O . ARG A 1 80 ? -5.377 5.320 11.686 1.00 94.75 80 ARG A O 1
ATOM 581 N N . PRO A 1 81 ? -5.154 6.454 13.625 1.00 93.44 81 PRO A N 1
ATOM 582 C CA . PRO A 1 81 ? -3.915 5.787 14.014 1.00 93.44 81 PRO A CA 1
ATOM 583 C C . PRO A 1 81 ? -4.071 4.261 14.026 1.00 93.44 81 PRO A C 1
ATOM 585 O O . PRO A 1 81 ? -5.106 3.748 14.445 1.00 93.44 81 PRO A O 1
ATOM 588 N N . PHE A 1 82 ? -3.042 3.542 13.573 1.00 91.88 82 PHE A N 1
ATOM 589 C CA . PHE A 1 82 ? -2.979 2.072 13.450 1.00 91.88 82 PHE A CA 1
ATOM 590 C C . PHE A 1 82 ? -3.976 1.410 12.483 1.00 91.88 82 PHE A C 1
ATOM 592 O O . PHE A 1 82 ? -3.831 0.222 12.184 1.00 91.88 82 PHE A O 1
ATOM 599 N N . GLU A 1 83 ? -4.952 2.141 11.948 1.00 92.12 83 GLU A N 1
ATOM 600 C CA . GLU A 1 83 ? -6.009 1.586 11.101 1.00 92.12 83 GLU A CA 1
ATOM 601 C C . GLU A 1 83 ? -5.440 1.029 9.787 1.00 92.12 83 GLU A C 1
ATOM 603 O O . GLU A 1 83 ? -5.626 -0.141 9.454 1.00 92.12 83 GLU A O 1
ATOM 608 N N . LEU A 1 84 ? -4.643 1.831 9.074 1.00 92.56 84 LEU A N 1
ATOM 609 C CA . LEU A 1 84 ? -4.003 1.400 7.827 1.00 92.56 84 LEU A CA 1
ATOM 610 C C . LEU A 1 84 ? -2.931 0.328 8.066 1.00 92.56 84 LEU A C 1
ATOM 612 O O . LEU A 1 84 ? -2.768 -0.557 7.227 1.00 92.56 84 LEU A O 1
ATOM 616 N N . ALA A 1 85 ? -2.212 0.376 9.192 1.00 91.62 85 ALA A N 1
ATOM 617 C CA . ALA A 1 85 ? -1.283 -0.693 9.561 1.00 91.62 85 ALA A CA 1
ATOM 618 C C . ALA A 1 85 ? -2.019 -2.032 9.760 1.00 91.62 85 ALA A C 1
ATOM 620 O O . ALA A 1 85 ? -1.551 -3.061 9.278 1.00 91.62 85 ALA A O 1
ATOM 621 N N . THR A 1 86 ? -3.202 -2.005 10.383 1.00 91.25 86 THR A N 1
ATOM 622 C CA . THR A 1 86 ? -4.043 -3.193 10.601 1.00 91.25 86 THR A CA 1
ATOM 623 C C . THR A 1 86 ? -4.567 -3.761 9.283 1.00 91.25 86 THR A C 1
ATOM 625 O O . THR A 1 86 ? -4.432 -4.958 9.043 1.00 91.25 86 THR A O 1
ATOM 628 N N . VAL A 1 87 ? -5.075 -2.911 8.384 1.00 90.94 87 VAL A N 1
ATOM 629 C CA . VAL A 1 87 ? -5.511 -3.336 7.038 1.00 90.94 87 VAL A CA 1
ATOM 630 C C . VAL A 1 87 ? -4.350 -3.953 6.252 1.00 90.94 87 VAL A C 1
ATOM 632 O O . VAL A 1 87 ? -4.499 -4.989 5.609 1.00 90.94 87 VAL A O 1
ATOM 635 N N . ARG A 1 88 ? -3.154 -3.354 6.319 1.00 90.56 88 ARG A N 1
ATOM 636 C CA . ARG A 1 88 ? -1.958 -3.905 5.661 1.00 90.56 88 ARG A CA 1
ATOM 637 C C . ARG A 1 88 ? -1.546 -5.252 6.253 1.00 90.56 88 ARG A C 1
ATOM 639 O O . ARG A 1 88 ? -1.177 -6.137 5.488 1.00 90.56 88 ARG A O 1
ATOM 646 N N . LEU A 1 89 ? -1.638 -5.422 7.571 1.00 89.94 89 LEU A N 1
ATOM 647 C CA . LEU A 1 89 ? -1.371 -6.701 8.228 1.00 89.94 89 LEU A CA 1
ATOM 648 C C . LEU A 1 89 ? -2.374 -7.775 7.792 1.00 89.94 89 LEU A C 1
ATOM 650 O O . LEU A 1 89 ? -1.958 -8.879 7.457 1.00 89.94 89 LEU A O 1
ATOM 654 N N . GLN A 1 90 ? -3.665 -7.444 7.738 1.00 90.25 90 GLN A N 1
ATOM 655 C CA . GLN A 1 90 ? -4.699 -8.355 7.243 1.00 90.25 90 GLN A CA 1
ATOM 656 C C . GLN A 1 90 ? -4.409 -8.794 5.801 1.00 90.25 90 GLN A C 1
ATOM 658 O O . GLN A 1 90 ? -4.395 -9.989 5.513 1.00 90.25 90 GLN A O 1
ATOM 663 N N . ASN A 1 91 ? -4.081 -7.845 4.919 1.00 90.06 91 ASN A N 1
ATOM 664 C CA . ASN A 1 91 ? -3.696 -8.152 3.541 1.00 90.06 91 ASN A CA 1
ATOM 665 C C . ASN A 1 91 ? -2.443 -9.035 3.476 1.00 90.06 91 ASN A C 1
ATOM 667 O O . ASN A 1 91 ? -2.376 -9.947 2.659 1.00 90.06 91 ASN A O 1
ATOM 671 N N . MET A 1 92 ? -1.444 -8.788 4.328 1.00 89.38 92 MET A N 1
ATOM 672 C CA . MET A 1 92 ? -0.259 -9.644 4.406 1.00 89.38 92 MET A CA 1
ATOM 673 C C . MET A 1 92 ? -0.607 -11.060 4.864 1.00 89.38 92 MET A C 1
ATOM 675 O O . MET A 1 92 ? -0.090 -12.009 4.284 1.00 89.38 92 MET A O 1
ATOM 679 N N . ALA A 1 93 ? -1.464 -11.213 5.876 1.00 89.88 93 ALA A N 1
ATOM 680 C CA . ALA A 1 93 ? -1.888 -12.520 6.369 1.00 89.88 93 ALA A CA 1
ATOM 681 C C . ALA A 1 93 ? -2.579 -13.333 5.264 1.00 89.88 93 ALA A C 1
ATOM 683 O O . ALA A 1 93 ? -2.231 -14.492 5.054 1.00 89.88 93 ALA A O 1
ATOM 684 N N . GLU A 1 94 ? -3.474 -12.696 4.505 1.00 91.69 94 GLU A N 1
ATOM 685 C CA . GLU A 1 94 ? -4.148 -13.302 3.353 1.00 91.69 94 GLU A CA 1
ATOM 686 C C . GLU A 1 94 ? -3.156 -13.693 2.249 1.00 91.69 94 GLU A C 1
ATOM 688 O O . GLU A 1 94 ? -3.139 -14.833 1.780 1.00 91.69 94 GLU A O 1
ATOM 693 N N . VAL A 1 95 ? -2.282 -12.761 1.854 1.00 90.94 95 VAL A N 1
ATOM 694 C CA . VAL A 1 95 ? -1.320 -12.987 0.768 1.00 90.94 95 VAL A CA 1
ATOM 695 C C . VAL A 1 95 ? -0.317 -14.080 1.119 1.00 90.94 95 VAL A C 1
ATOM 697 O O . VAL A 1 95 ? 0.012 -14.898 0.265 1.00 90.94 95 VAL A O 1
ATOM 700 N N . LEU A 1 96 ? 0.169 -14.118 2.360 1.00 90.12 96 LEU A N 1
ATOM 701 C CA . LEU A 1 96 ? 1.101 -15.150 2.813 1.00 90.12 96 LEU A CA 1
ATOM 702 C C . LEU A 1 96 ? 0.404 -16.504 2.999 1.00 90.12 96 LEU A C 1
ATOM 704 O O . LEU A 1 96 ? 0.986 -17.528 2.642 1.00 90.12 96 LEU A O 1
ATOM 708 N N . GLY A 1 97 ? -0.838 -16.516 3.494 1.00 91.12 97 GLY A N 1
ATOM 709 C CA . GLY A 1 97 ? -1.652 -17.730 3.615 1.00 91.12 97 GLY A CA 1
ATOM 710 C C . GLY A 1 97 ? -1.947 -18.386 2.263 1.00 91.12 97 GLY A C 1
ATOM 711 O O . GLY A 1 97 ? -1.954 -19.611 2.157 1.00 91.12 97 GLY A O 1
ATOM 712 N N . HIS A 1 98 ? -2.084 -17.577 1.211 1.00 93.56 98 HIS A N 1
ATOM 713 C CA . HIS A 1 98 ? -2.361 -18.023 -0.156 1.00 93.56 98 HIS A CA 1
ATOM 714 C C . HIS A 1 98 ? -1.196 -17.762 -1.123 1.00 93.56 98 HIS A C 1
ATOM 716 O O . HIS A 1 98 ? -1.402 -17.581 -2.326 1.00 93.56 98 HIS A O 1
ATOM 722 N N . TRP A 1 99 ? 0.044 -17.769 -0.620 1.00 90.75 99 TRP A N 1
ATOM 723 C CA . TRP A 1 99 ? 1.218 -17.307 -1.369 1.00 90.75 99 TRP A CA 1
ATOM 724 C C . TRP A 1 99 ? 1.343 -17.914 -2.769 1.00 90.75 99 TRP A C 1
ATOM 726 O O . TRP A 1 99 ? 1.525 -17.186 -3.738 1.00 90.75 99 TRP A O 1
ATOM 736 N N . ARG A 1 100 ? 1.204 -19.239 -2.908 1.00 91.50 100 ARG A N 1
ATOM 737 C CA . ARG A 1 100 ? 1.374 -19.929 -4.203 1.00 91.50 100 ARG A CA 1
ATOM 738 C C . ARG A 1 100 ? 0.240 -19.670 -5.195 1.00 91.50 100 ARG A C 1
ATOM 740 O O . ARG A 1 100 ? 0.449 -19.851 -6.391 1.00 91.50 100 ARG A O 1
ATOM 747 N N . THR A 1 101 ? -0.914 -19.208 -4.720 1.00 93.00 101 THR A N 1
ATOM 748 C CA . THR A 1 101 ? -2.027 -18.779 -5.572 1.00 93.00 101 THR A CA 1
ATOM 749 C C . THR A 1 101 ? -1.733 -17.417 -6.194 1.00 93.00 101 THR A C 1
ATOM 751 O O . THR A 1 101 ? -1.914 -17.238 -7.395 1.00 93.00 101 THR A O 1
ATOM 754 N N . TYR A 1 102 ? -1.245 -16.461 -5.399 1.00 89.69 102 TYR A N 1
ATOM 755 C CA . TYR A 1 102 ? -0.979 -15.098 -5.875 1.00 89.69 102 TYR A CA 1
ATOM 756 C C . TYR A 1 102 ? 0.400 -14.923 -6.508 1.00 89.69 102 TYR A C 1
ATOM 758 O O . TYR A 1 102 ? 0.573 -14.106 -7.410 1.00 89.69 102 TYR A O 1
ATOM 766 N N . VAL A 1 103 ? 1.381 -15.702 -6.057 1.00 89.25 103 VAL A N 1
ATOM 767 C CA . VAL A 1 103 ? 2.762 -15.696 -6.543 1.00 89.25 103 VAL A CA 1
ATOM 768 C C . VAL A 1 103 ? 3.157 -17.124 -6.943 1.00 89.25 103 VAL A C 1
ATOM 770 O O . VAL A 1 103 ? 3.863 -17.820 -6.206 1.00 89.25 103 VAL A O 1
ATOM 773 N N . PRO A 1 104 ? 2.729 -17.592 -8.134 1.00 86.62 104 PRO A N 1
ATOM 774 C CA . PRO A 1 104 ? 3.074 -18.928 -8.620 1.00 86.62 104 PRO A CA 1
ATOM 775 C C . PRO A 1 104 ? 4.587 -19.126 -8.788 1.00 86.62 104 PRO A C 1
ATOM 777 O O . PRO A 1 104 ? 5.095 -20.232 -8.614 1.00 86.62 104 PRO A O 1
ATOM 780 N N . ARG A 1 105 ? 5.315 -18.044 -9.109 1.00 87.62 105 ARG A N 1
ATOM 781 C CA . ARG A 1 105 ? 6.778 -18.012 -9.233 1.00 87.62 105 ARG A CA 1
ATOM 782 C C . ARG A 1 105 ? 7.354 -16.794 -8.519 1.00 87.62 105 ARG A C 1
ATOM 784 O O . ARG A 1 105 ? 7.127 -15.664 -8.938 1.00 87.62 105 ARG A O 1
ATOM 791 N N . ASP A 1 106 ? 8.132 -17.040 -7.474 1.00 86.06 106 ASP A N 1
ATOM 792 C CA . ASP A 1 106 ? 8.790 -16.036 -6.630 1.00 86.06 106 ASP A CA 1
ATOM 793 C C . ASP A 1 106 ? 10.272 -15.807 -6.986 1.00 86.06 106 ASP A C 1
ATOM 795 O O . ASP A 1 106 ? 10.944 -14.995 -6.353 1.00 86.06 106 ASP A O 1
ATOM 799 N N . ASP A 1 107 ? 10.755 -16.427 -8.069 1.00 83.31 107 ASP A N 1
ATOM 800 C CA . ASP A 1 107 ? 12.096 -16.211 -8.644 1.00 83.31 107 ASP A CA 1
ATOM 801 C C . ASP A 1 107 ? 12.349 -14.749 -9.069 1.00 83.31 107 ASP A C 1
ATOM 803 O O . ASP A 1 107 ? 13.493 -14.340 -9.271 1.00 83.31 107 ASP A O 1
ATOM 807 N N . PHE A 1 108 ? 11.285 -13.954 -9.226 1.00 79.25 108 PHE A N 1
ATOM 808 C CA . PHE A 1 108 ? 11.332 -12.601 -9.784 1.00 79.25 108 PHE A CA 1
ATOM 809 C C . PHE A 1 108 ? 10.461 -11.608 -9.004 1.00 79.25 108 PHE A C 1
ATOM 811 O O . PHE A 1 108 ? 9.740 -10.808 -9.599 1.00 79.25 108 PHE A O 1
ATOM 818 N N . LEU A 1 109 ? 10.521 -11.633 -7.670 1.00 83.56 109 LEU A N 1
ATOM 819 C CA . LEU A 1 109 ? 9.915 -10.579 -6.849 1.00 83.56 109 LEU A CA 1
ATOM 820 C C . LEU A 1 109 ? 10.597 -9.237 -7.141 1.00 83.56 109 LEU A C 1
ATOM 822 O O . LEU A 1 109 ? 11.751 -9.010 -6.776 1.00 83.56 109 LEU A O 1
ATOM 826 N N . THR A 1 110 ? 9.874 -8.348 -7.814 1.00 75.19 110 THR A N 1
ATOM 827 C CA . THR A 1 110 ? 10.321 -6.985 -8.106 1.00 75.19 110 THR A CA 1
ATOM 828 C C . THR A 1 110 ? 9.487 -5.973 -7.344 1.00 75.19 110 THR A C 1
ATOM 830 O O . THR A 1 110 ? 8.329 -6.223 -7.011 1.00 75.19 110 THR A O 1
ATOM 833 N N . GLN A 1 111 ? 10.044 -4.785 -7.139 1.00 80.31 111 GLN A N 1
ATOM 834 C CA . GLN A 1 111 ? 9.246 -3.645 -6.716 1.00 80.31 111 GLN A CA 1
ATOM 835 C C . GLN A 1 111 ? 8.153 -3.333 -7.752 1.00 80.31 111 GLN A C 1
ATOM 837 O O . GLN A 1 111 ? 8.354 -3.491 -8.958 1.00 80.31 111 GLN A O 1
ATOM 842 N N . ARG A 1 112 ? 7.005 -2.839 -7.285 1.00 81.25 112 ARG A N 1
ATOM 843 C CA . ARG A 1 112 ? 6.025 -2.168 -8.142 1.00 81.25 112 ARG A CA 1
ATOM 844 C C . ARG A 1 112 ? 6.599 -0.833 -8.635 1.00 81.25 112 ARG A C 1
ATOM 846 O O . ARG A 1 112 ? 6.840 0.060 -7.834 1.00 81.25 112 ARG A O 1
ATOM 853 N N . GLY A 1 113 ? 6.800 -0.702 -9.945 1.00 80.69 113 GLY A N 1
ATOM 854 C CA . GLY A 1 113 ? 7.440 0.480 -10.536 1.00 80.69 113 GLY A CA 1
ATOM 855 C C . GLY A 1 113 ? 6.504 1.644 -10.889 1.00 80.69 113 GLY A C 1
ATOM 856 O O . GLY A 1 113 ? 6.967 2.773 -11.040 1.00 80.69 113 GLY A O 1
ATOM 857 N N . GLY A 1 114 ? 5.199 1.407 -11.048 1.00 88.94 114 GLY A N 1
ATOM 858 C CA . GLY A 1 114 ? 4.245 2.452 -11.420 1.00 88.94 114 GLY A CA 1
ATOM 859 C C . GLY A 1 114 ? 2.827 1.947 -11.676 1.00 88.94 114 GLY A C 1
ATOM 860 O O . GLY A 1 114 ? 2.585 0.742 -11.703 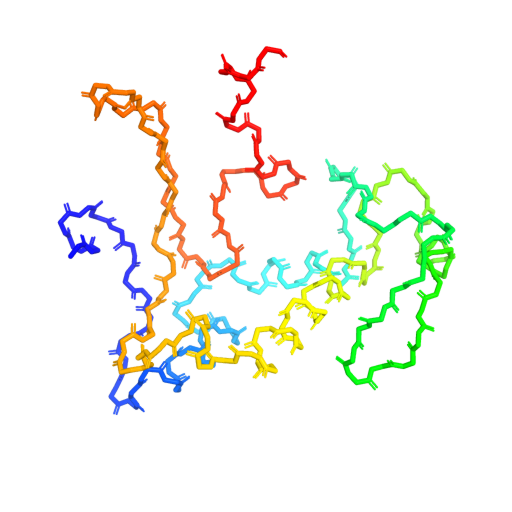1.00 88.94 114 GLY A O 1
ATOM 861 N N . THR A 1 115 ? 1.920 2.896 -11.880 1.00 92.50 115 THR A N 1
ATOM 862 C CA . THR A 1 115 ? 0.505 2.697 -12.207 1.00 92.50 115 THR A CA 1
ATOM 863 C C . THR A 1 115 ? 0.220 3.367 -13.538 1.00 92.50 115 THR A C 1
ATOM 865 O O . THR A 1 115 ? 0.617 4.514 -13.755 1.00 92.50 115 THR A O 1
ATOM 868 N N . PHE A 1 116 ? -0.470 2.651 -14.416 1.00 93.50 116 PHE A N 1
ATOM 869 C CA . PHE A 1 116 ? -0.846 3.119 -15.742 1.00 93.50 116 PHE A CA 1
ATOM 870 C C . PHE A 1 116 ? -2.342 2.889 -15.924 1.00 93.50 116 PHE A C 1
ATOM 872 O O . PHE A 1 116 ? -2.845 1.834 -15.541 1.00 93.50 116 PHE A O 1
ATOM 879 N N . LEU A 1 117 ? -3.029 3.873 -16.495 1.00 94.62 117 LEU A N 1
ATOM 880 C CA . LEU A 1 117 ? -4.399 3.738 -16.974 1.00 94.62 117 LEU A CA 1
ATOM 881 C C . LEU A 1 117 ? -4.364 3.853 -18.491 1.00 94.62 117 LEU A C 1
ATOM 883 O O . LEU A 1 117 ? -3.807 4.822 -19.014 1.00 94.62 117 LEU A O 1
ATOM 887 N N . LEU A 1 118 ? -4.934 2.860 -19.161 1.00 95.06 118 LEU A N 1
ATOM 888 C CA . LEU A 1 118 ? -5.030 2.791 -20.612 1.00 95.06 118 LEU A CA 1
ATOM 889 C C . LEU A 1 118 ? -6.505 2.833 -21.014 1.00 95.06 118 LEU A C 1
ATOM 891 O O . LEU A 1 118 ? -7.347 2.301 -20.291 1.00 95.06 118 LEU A O 1
ATOM 895 N N . GLU A 1 119 ? -6.789 3.463 -22.145 1.00 94.62 119 GLU A N 1
ATOM 896 C CA . GLU A 1 119 ? -8.085 3.402 -22.822 1.00 94.62 119 GLU A CA 1
ATOM 897 C C . GLU A 1 119 ? -8.216 2.097 -23.627 1.00 94.62 119 GLU A C 1
ATOM 899 O O . GLU A 1 119 ? -7.241 1.369 -23.827 1.00 94.62 119 GLU A O 1
ATOM 904 N N . ALA A 1 120 ? -9.419 1.810 -24.127 1.00 94.75 120 ALA A N 1
ATOM 905 C CA . ALA A 1 120 ? -9.691 0.659 -24.988 1.00 94.75 120 ALA A CA 1
ATOM 906 C C . ALA A 1 120 ? -8.842 0.607 -26.278 1.00 94.75 120 ALA A C 1
ATOM 908 O O . ALA A 1 120 ? -8.693 -0.467 -26.857 1.00 94.75 120 ALA A O 1
ATOM 909 N N . ASP A 1 121 ? -8.300 1.740 -26.734 1.00 96.31 121 ASP A N 1
ATOM 910 C CA . ASP A 1 121 ? -7.423 1.847 -27.908 1.00 96.31 121 ASP A CA 1
ATOM 911 C C . ASP A 1 121 ? -5.919 1.852 -27.560 1.00 96.31 121 ASP A C 1
ATOM 913 O O . ASP A 1 121 ? -5.094 2.257 -28.379 1.00 96.31 121 ASP A O 1
ATOM 917 N N . ASP A 1 122 ? -5.564 1.420 -26.345 1.00 94.25 122 ASP A N 1
ATOM 918 C CA . ASP A 1 122 ? -4.211 1.438 -25.773 1.00 94.25 122 ASP A CA 1
ATOM 919 C C . ASP A 1 122 ? -3.615 2.845 -25.560 1.00 94.25 122 ASP A C 1
ATOM 921 O O . ASP A 1 122 ? -2.436 2.980 -25.201 1.00 94.25 122 ASP A O 1
ATOM 925 N N . SER A 1 123 ? -4.399 3.917 -25.724 1.00 95.44 123 SER A N 1
ATOM 926 C CA . SER A 1 123 ? -3.927 5.263 -25.400 1.00 95.44 123 SER A CA 1
ATOM 927 C C . SER A 1 123 ? -3.713 5.440 -23.891 1.00 95.44 123 SER A C 1
ATOM 929 O O . SER A 1 123 ? -4.445 4.920 -23.049 1.00 95.44 123 SER A O 1
ATOM 931 N N . LEU A 1 124 ? -2.653 6.166 -23.524 1.00 94.75 124 LEU A N 1
ATOM 932 C CA . LEU A 1 124 ? -2.277 6.383 -22.128 1.00 94.75 124 LEU A CA 1
ATOM 933 C C . LEU A 1 124 ? -3.091 7.531 -21.516 1.00 94.75 124 LEU A C 1
ATOM 935 O O . LEU A 1 124 ? -2.842 8.694 -21.826 1.00 94.75 124 LEU A O 1
ATOM 939 N N . LEU A 1 125 ? -3.984 7.207 -20.580 1.00 94.50 125 LEU A N 1
ATOM 940 C CA . LEU A 1 125 ? -4.832 8.175 -19.874 1.00 94.50 125 LEU A CA 1
ATOM 941 C C . LEU A 1 125 ? -4.176 8.727 -18.602 1.00 94.50 125 LEU A C 1
ATOM 943 O O . LEU A 1 125 ? -4.327 9.900 -18.264 1.00 94.50 125 LEU A O 1
ATOM 947 N N . TYR A 1 126 ? -3.437 7.886 -17.874 1.00 94.44 126 TYR A N 1
ATOM 948 C CA . TYR A 1 126 ? -2.747 8.281 -16.645 1.00 94.44 126 TYR A CA 1
ATOM 949 C C . TYR A 1 126 ? -1.470 7.478 -16.442 1.00 94.44 126 TYR A C 1
ATOM 951 O O . TYR A 1 126 ? -1.406 6.284 -16.734 1.00 94.44 126 TYR A O 1
ATOM 959 N N . ARG A 1 127 ? -0.459 8.130 -15.864 1.00 94.12 127 ARG A N 1
ATOM 960 C CA . ARG A 1 127 ? 0.783 7.489 -15.444 1.00 94.12 127 ARG A CA 1
ATOM 961 C C . ARG A 1 127 ? 1.253 8.044 -14.109 1.00 94.12 127 ARG A C 1
ATOM 963 O O . ARG A 1 127 ? 1.450 9.246 -13.955 1.00 94.12 127 ARG A O 1
ATOM 970 N N . HIS A 1 128 ? 1.578 7.140 -13.197 1.00 92.88 128 HIS A N 1
ATOM 971 C CA . HIS A 1 128 ? 2.318 7.431 -11.979 1.00 92.88 128 HIS A CA 1
ATOM 972 C C . HIS A 1 128 ? 3.507 6.484 -11.864 1.00 92.88 128 HIS A C 1
ATOM 974 O O . HIS A 1 128 ? 3.376 5.286 -12.086 1.00 92.88 128 HIS A O 1
ATOM 980 N N . SER A 1 129 ? 4.686 7.014 -11.550 1.00 91.62 129 SER A N 1
ATOM 981 C CA . SER A 1 129 ? 5.892 6.208 -11.329 1.00 91.62 129 SER A CA 1
ATOM 982 C C . SER A 1 129 ? 6.288 6.350 -9.867 1.00 91.62 129 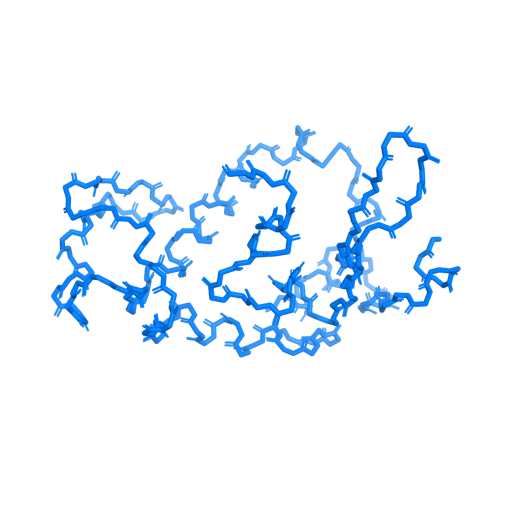SER A C 1
ATOM 984 O O . SER A 1 129 ? 6.660 7.444 -9.444 1.00 91.62 129 SER A O 1
ATOM 986 N N . ASP A 1 130 ? 6.183 5.259 -9.112 1.00 87.81 130 ASP A N 1
ATOM 987 C CA . ASP A 1 130 ? 6.498 5.245 -7.686 1.00 87.81 130 ASP A CA 1
ATOM 988 C C . ASP A 1 130 ? 7.919 4.716 -7.472 1.00 87.81 130 ASP A C 1
ATOM 990 O O . ASP A 1 130 ? 8.426 3.892 -8.238 1.00 87.81 130 ASP A O 1
ATOM 994 N N . ARG A 1 131 ? 8.591 5.227 -6.441 1.00 85.12 131 ARG A N 1
ATOM 995 C CA . ARG A 1 131 ? 9.926 4.754 -6.044 1.00 85.12 131 ARG A CA 1
ATOM 996 C C . ARG A 1 131 ? 9.888 3.915 -4.770 1.00 85.12 131 ARG A C 1
ATOM 998 O O . ARG A 1 131 ? 10.874 3.243 -4.484 1.00 85.12 131 ARG A O 1
ATOM 1005 N N . GLY A 1 132 ? 8.773 3.900 -4.052 1.00 83.62 132 GLY A N 1
ATOM 1006 C CA . GLY A 1 132 ? 8.532 3.052 -2.897 1.00 83.62 132 GLY A CA 1
ATOM 1007 C C . GLY A 1 132 ? 7.855 1.732 -3.272 1.00 83.62 132 GLY A C 1
ATOM 1008 O O . GLY A 1 132 ? 7.496 1.470 -4.418 1.00 83.62 132 GLY A O 1
ATOM 1009 N N . ILE A 1 133 ? 7.685 0.859 -2.280 1.00 84.56 133 ILE A N 1
ATOM 1010 C CA . ILE A 1 133 ? 6.971 -0.414 -2.458 1.00 84.56 133 ILE A CA 1
ATOM 1011 C C . ILE A 1 133 ? 5.494 -0.306 -2.064 1.00 84.56 133 ILE A C 1
ATOM 1013 O O . ILE A 1 133 ? 4.662 -1.096 -2.505 1.00 84.56 133 ILE A O 1
ATOM 1017 N N . LEU A 1 134 ? 5.155 0.704 -1.259 1.00 85.00 134 LEU A N 1
ATOM 1018 C CA . LEU A 1 134 ? 3.804 0.920 -0.739 1.00 85.00 134 LEU A CA 1
ATOM 1019 C C . LEU A 1 134 ? 2.999 1.949 -1.544 1.00 85.00 134 LEU A C 1
ATOM 1021 O O . LEU A 1 134 ? 1.767 1.917 -1.488 1.00 85.00 134 LEU A O 1
ATOM 1025 N N . GLY A 1 135 ? 3.663 2.816 -2.314 1.00 86.06 135 GLY A N 1
ATOM 1026 C CA . GLY A 1 135 ? 3.032 3.831 -3.156 1.00 86.06 135 GLY A CA 1
ATOM 1027 C C . GLY A 1 135 ? 2.581 3.281 -4.511 1.00 86.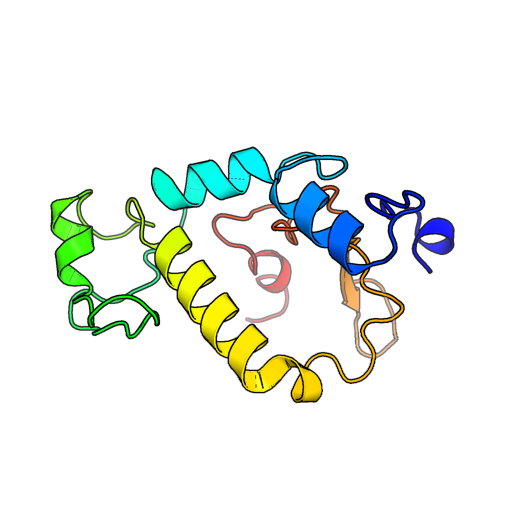06 135 GLY A C 1
ATOM 1028 O O . GLY A 1 135 ? 3.151 2.323 -5.041 1.00 86.06 135 GLY A O 1
ATOM 1029 N N . PHE A 1 136 ? 1.490 3.832 -5.039 1.00 89.12 136 PHE A N 1
ATOM 1030 C CA . PHE A 1 136 ? 0.972 3.520 -6.382 1.00 89.12 136 PHE A CA 1
ATOM 1031 C C . PHE A 1 136 ? 0.140 4.635 -7.002 1.00 89.12 136 PHE A C 1
ATOM 1033 O O . PHE A 1 136 ? -0.437 4.464 -8.073 1.00 89.12 136 PHE A O 1
ATOM 1040 N N . SER A 1 137 ? 0.043 5.771 -6.335 1.00 90.94 137 SER A N 1
ATOM 1041 C CA . SER A 1 137 ? -0.747 6.895 -6.790 1.00 90.94 137 SER A CA 1
ATOM 1042 C C . SER A 1 137 ? -0.060 8.164 -6.345 1.00 90.94 137 SER A C 1
ATOM 1044 O O . SER A 1 137 ? 0.544 8.205 -5.271 1.00 90.94 137 SER A O 1
ATOM 1046 N N . ALA A 1 138 ? -0.211 9.219 -7.142 1.00 89.00 138 ALA A N 1
ATOM 1047 C CA . ALA A 1 138 ? 0.265 10.545 -6.774 1.00 89.00 138 ALA A CA 1
ATOM 1048 C C . ALA A 1 138 ? -0.341 11.033 -5.444 1.00 89.00 138 ALA A C 1
ATOM 1050 O O . ALA A 1 138 ? 0.245 11.884 -4.779 1.00 89.00 138 ALA A O 1
ATOM 1051 N N . THR A 1 139 ? -1.498 10.498 -5.035 1.00 91.06 139 THR A N 1
ATOM 1052 C CA . THR A 1 139 ? -2.186 10.902 -3.805 1.00 91.06 139 THR A CA 1
ATOM 1053 C C . THR A 1 139 ? -2.638 9.690 -2.996 1.00 91.06 139 THR A C 1
ATOM 1055 O O . THR A 1 139 ? -3.755 9.206 -3.134 1.00 91.06 139 THR A O 1
ATOM 1058 N N . MET A 1 140 ? -1.798 9.216 -2.075 1.00 90.50 140 MET A N 1
ATOM 1059 C CA . MET A 1 140 ? -2.082 8.019 -1.262 1.00 90.50 140 MET A CA 1
ATOM 1060 C C . MET A 1 140 ? -3.220 8.179 -0.235 1.00 90.50 140 MET A C 1
ATOM 1062 O O . MET A 1 140 ? -3.712 7.176 0.292 1.00 90.50 140 MET A O 1
ATOM 1066 N N . ALA A 1 141 ? -3.675 9.409 0.029 1.00 92.06 141 ALA A N 1
ATOM 1067 C CA . ALA A 1 141 ? -4.871 9.673 0.829 1.00 92.06 141 ALA A CA 1
ATOM 1068 C C . ALA A 1 141 ? -6.156 9.215 0.109 1.00 92.06 141 ALA A C 1
ATOM 1070 O O . ALA A 1 141 ? -6.997 8.529 0.694 1.00 92.06 141 ALA A O 1
ATOM 1071 N N . ARG A 1 142 ? -6.254 9.506 -1.194 1.00 91.88 142 ARG A N 1
ATOM 1072 C CA . ARG A 1 142 ? -7.308 9.048 -2.112 1.00 91.88 142 ARG A CA 1
ATOM 1073 C C . ARG A 1 142 ? -6.652 8.358 -3.314 1.00 91.88 142 ARG A C 1
ATOM 1075 O O . ARG A 1 142 ? -6.614 8.929 -4.398 1.00 91.88 142 ARG A O 1
ATOM 1082 N N . PRO A 1 143 ? -6.119 7.136 -3.144 1.00 91.19 143 PRO A N 1
ATOM 1083 C CA . PRO A 1 143 ? -5.214 6.537 -4.123 1.00 91.19 143 PRO A CA 1
ATOM 1084 C C . PRO A 1 143 ? -5.854 6.282 -5.491 1.00 91.19 143 PRO A C 1
ATOM 1086 O O . PRO A 1 143 ? -5.128 6.185 -6.471 1.00 91.19 143 PRO A O 1
ATOM 1089 N N . LEU A 1 144 ? -7.183 6.213 -5.569 1.00 92.88 144 LEU A N 1
ATOM 1090 C CA . LEU A 1 144 ? -7.931 6.004 -6.809 1.00 92.88 144 LEU A CA 1
ATOM 1091 C C . LEU A 1 144 ? -8.446 7.302 -7.450 1.00 92.88 144 LEU A C 1
ATOM 1093 O O . LEU A 1 144 ? -9.161 7.224 -8.438 1.00 92.88 144 LEU A O 1
ATOM 1097 N N . SER A 1 145 ? -8.074 8.485 -6.945 1.00 92.94 145 SER A N 1
ATOM 1098 C CA . SER A 1 145 ? -8.561 9.767 -7.487 1.00 92.94 145 SER A CA 1
ATOM 1099 C C . SER A 1 145 ? -8.203 10.001 -8.958 1.00 92.94 145 SER A C 1
ATOM 1101 O O . SER A 1 145 ? -8.847 10.798 -9.630 1.00 92.94 145 SER A O 1
ATOM 1103 N N . PHE A 1 146 ? -7.198 9.298 -9.488 1.00 92.38 146 PHE A N 1
ATOM 1104 C CA . PHE A 1 146 ? -6.862 9.334 -10.914 1.00 92.38 146 PHE A CA 1
ATOM 1105 C C . PHE A 1 146 ? -7.954 8.723 -11.812 1.00 92.38 146 PHE A C 1
ATOM 1107 O O . PHE A 1 146 ? -7.904 8.907 -13.026 1.00 92.38 146 PHE A O 1
ATOM 1114 N N . LEU A 1 147 ? -8.919 8.004 -11.229 1.00 94.06 147 LEU A N 1
ATOM 1115 C CA . LEU A 1 147 ? -10.088 7.462 -11.919 1.00 94.06 147 LEU A CA 1
ATOM 1116 C C . LEU A 1 147 ? -11.271 8.441 -11.946 1.00 94.06 147 LEU A C 1
ATOM 1118 O O . LEU A 1 147 ? -12.149 8.275 -12.786 1.00 94.06 147 LEU A O 1
ATOM 1122 N N . ASP A 1 148 ? -11.293 9.457 -11.072 1.00 93.56 148 ASP A N 1
ATOM 1123 C CA . ASP A 1 148 ? -12.409 10.409 -10.948 1.00 93.56 148 ASP A CA 1
ATOM 1124 C C . ASP A 1 148 ? -12.812 11.049 -12.300 1.00 93.56 148 ASP A C 1
ATOM 1126 O O . ASP A 1 148 ? -14.009 11.143 -12.562 1.00 93.56 148 ASP A O 1
ATOM 1130 N N . PRO A 1 149 ? -11.883 11.428 -13.210 1.00 93.00 149 PRO A N 1
ATOM 1131 C CA . PRO A 1 149 ? -12.255 11.983 -14.518 1.00 93.00 149 PRO A CA 1
ATOM 1132 C C . PRO A 1 149 ? -12.990 11.010 -15.455 1.00 93.00 149 PRO A C 1
ATOM 1134 O O . PRO A 1 149 ? -13.538 11.451 -16.461 1.00 93.00 149 PRO A O 1
ATOM 1137 N N . TRP A 1 150 ? -12.972 9.707 -15.157 1.00 90.62 150 TRP A N 1
ATOM 1138 C CA . TRP A 1 150 ? -13.405 8.638 -16.063 1.00 90.62 150 TRP A CA 1
ATOM 1139 C C . TRP A 1 150 ? -14.600 7.831 -15.543 1.00 90.62 150 TRP A C 1
ATOM 1141 O O . TRP A 1 150 ? -15.238 7.138 -16.329 1.00 90.62 150 TRP A O 1
ATOM 1151 N N . LEU A 1 151 ? -14.891 7.881 -14.236 1.00 86.75 151 LEU A N 1
ATOM 1152 C CA . LEU A 1 151 ? -15.871 6.987 -13.604 1.00 86.75 151 LEU A CA 1
ATOM 1153 C C . LEU A 1 151 ? -17.278 7.556 -13.385 1.00 86.75 151 LEU A C 1
ATOM 1155 O O . LEU A 1 151 ? -18.155 6.750 -13.100 1.00 86.75 151 LEU A O 1
ATOM 1159 N N . GLY A 1 152 ? -17.515 8.856 -13.597 1.00 64.00 152 GLY A N 1
ATOM 1160 C CA . GLY A 1 152 ? -18.866 9.448 -13.564 1.00 64.00 152 GLY A CA 1
ATOM 1161 C C . GLY A 1 152 ? -19.501 9.526 -12.180 1.00 64.00 152 GLY A C 1
ATOM 1162 O O . GLY A 1 152 ? -19.956 8.484 -11.663 1.00 64.00 152 GLY A O 1
#

Foldseek 3Di:
DCVVVVFQFFDDDPPFQVVSVVCLCVVHSFPCNVVVVVCLQAFDQLAFDDADQQHWDDQPPDDIDGNVVQCVQAHHGGGGGNRNVSVVSSVVVVCVVCVCVVPVDSRDNTADQEDWDADPVRDTQDIDGHRGRPDHAPDPRCRCVSCVVPPD

Radius of gyration: 17.29 Å; chains: 1; bounding box: 42×34×49 Å

Secondary structure (DSSP, 8-state):
-HHHHT-------TT-HHHHHHHHHTTTT-TTHHHHHHHHHH-BTTS--SS-TT-EE--TTSPPEETHHHHHHH-SSSB-TTHHHHHHHHHHHHHHHTHHHH-S--TT-----EEEEE-TTS-EEEEEE-SSSS--SS-TTSTTGGGHHHH-

Sequence (152 aa):
LHRALGLYAGLTQGGGPWPNLLLMCAGIGSPGTLAEVLRGYTGDRSAPQRIADDETIQAGPLPPIQGSFFARAGGSGFLRPFELATVRLQNMAEVLGHWRTYVPRDDFLTQRGGTFLLEADDSLLYRHSDRGILGFSATMARPLSFLDPWLG

pLDDT: mean 87.86, std 6.0, range [64.0, 96.31]